Protein AF-A0A9D8K8N4-F1 (afdb_monomer)

Structure (mmCIF, N/CA/C/O backbone):
data_AF-A0A9D8K8N4-F1
#
_entry.id   AF-A0A9D8K8N4-F1
#
loop_
_atom_site.group_PDB
_atom_site.id
_atom_site.type_symbol
_atom_site.label_atom_id
_atom_site.label_alt_id
_atom_site.label_comp_id
_atom_site.label_asym_id
_atom_site.label_entity_id
_atom_site.label_seq_id
_atom_site.pdbx_PDB_ins_code
_atom_site.Cartn_x
_atom_site.Cartn_y
_atom_site.Cartn_z
_atom_site.occupancy
_atom_site.B_iso_or_equiv
_atom_site.auth_seq_id
_atom_site.auth_comp_id
_atom_site.auth_asym_id
_atom_site.auth_atom_id
_atom_site.pdbx_PDB_model_num
ATOM 1 N N . MET A 1 1 ? 34.196 12.310 -27.048 1.00 69.94 1 MET A N 1
ATOM 2 C CA . MET A 1 1 ? 33.244 11.246 -26.662 1.00 69.94 1 MET A CA 1
ATOM 3 C C . MET A 1 1 ? 32.708 10.632 -27.939 1.00 69.94 1 MET A C 1
ATOM 5 O O . MET A 1 1 ? 32.378 11.394 -28.840 1.00 69.94 1 MET A O 1
ATOM 9 N N . THR A 1 2 ? 32.671 9.305 -28.037 1.00 90.00 2 THR A N 1
ATOM 10 C CA . THR A 1 2 ? 32.184 8.602 -29.235 1.00 90.00 2 THR A CA 1
ATOM 11 C C . THR A 1 2 ? 30.786 8.053 -28.940 1.00 90.00 2 THR A C 1
ATOM 13 O O . THR A 1 2 ? 30.636 7.388 -27.914 1.00 90.00 2 THR A O 1
ATOM 16 N N . PRO A 1 3 ? 29.763 8.343 -29.762 1.00 91.00 3 PRO A N 1
ATOM 17 C CA . PRO A 1 3 ? 28.416 7.822 -29.546 1.00 91.00 3 PRO A CA 1
ATOM 18 C C . PRO A 1 3 ? 28.394 6.293 -29.667 1.00 91.00 3 PRO A C 1
ATOM 20 O O . PRO A 1 3 ? 29.055 5.730 -30.541 1.00 91.00 3 PRO A O 1
ATOM 23 N N . GLN A 1 4 ? 27.625 5.634 -28.800 1.00 94.19 4 GLN A N 1
ATOM 24 C CA . GLN A 1 4 ? 27.354 4.199 -28.879 1.00 94.19 4 GLN A CA 1
ATOM 25 C C . GLN A 1 4 ? 25.877 3.959 -29.223 1.00 94.19 4 GLN A C 1
ATOM 27 O O . GLN A 1 4 ? 25.017 4.549 -28.566 1.00 94.19 4 GLN A O 1
ATOM 32 N N . PRO A 1 5 ? 25.575 3.123 -30.234 1.00 94.75 5 PRO A N 1
ATOM 33 C CA . PRO A 1 5 ? 24.208 2.719 -30.550 1.00 94.75 5 PRO A CA 1
ATOM 34 C C . PRO A 1 5 ? 23.536 1.992 -29.378 1.00 94.75 5 PRO A C 1
ATOM 36 O O . PRO A 1 5 ? 24.191 1.238 -28.657 1.00 94.75 5 PRO A O 1
ATOM 39 N N . GLN A 1 6 ? 22.229 2.202 -29.210 1.00 95.62 6 GLN A N 1
ATOM 40 C CA . GLN A 1 6 ? 21.417 1.438 -28.265 1.00 95.62 6 GLN A CA 1
ATOM 41 C C . GLN A 1 6 ? 21.276 -0.015 -28.740 1.00 95.62 6 GLN A C 1
ATOM 43 O O . GLN A 1 6 ? 21.142 -0.287 -29.931 1.00 95.62 6 GLN A O 1
ATOM 48 N N . ASP A 1 7 ? 21.292 -0.952 -27.793 1.00 96.62 7 ASP A N 1
ATOM 49 C CA . ASP A 1 7 ? 20.892 -2.336 -28.035 1.00 96.62 7 ASP A CA 1
ATOM 50 C C . ASP A 1 7 ? 19.367 -2.451 -27.894 1.00 96.62 7 ASP A C 1
ATOM 52 O O . ASP A 1 7 ? 18.835 -2.487 -26.781 1.00 96.62 7 ASP A O 1
ATOM 56 N N . GLU A 1 8 ? 18.668 -2.491 -29.029 1.00 96.06 8 GLU A N 1
ATOM 57 C CA . GLU A 1 8 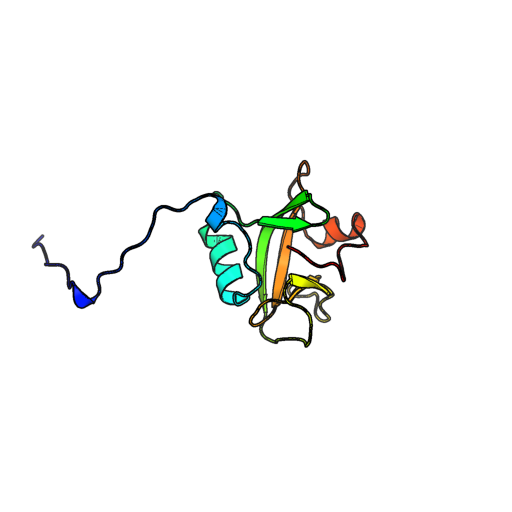? 17.202 -2.562 -29.092 1.00 96.06 8 GLU A CA 1
ATOM 58 C C . GLU A 1 8 ? 16.635 -3.821 -28.415 1.00 96.06 8 GLU A C 1
ATOM 60 O O . GLU A 1 8 ? 15.503 -3.805 -27.937 1.00 96.06 8 GLU A O 1
ATOM 65 N N . SER A 1 9 ? 17.421 -4.901 -28.285 1.00 96.19 9 SER A N 1
ATOM 66 C CA . SER A 1 9 ? 16.977 -6.118 -27.583 1.00 96.19 9 SER A CA 1
ATOM 67 C C . SER A 1 9 ? 16.818 -5.920 -26.071 1.00 96.19 9 SER A C 1
ATOM 69 O O . SER A 1 9 ? 16.155 -6.711 -25.399 1.00 96.19 9 SER A O 1
ATOM 71 N N . ARG A 1 10 ? 17.409 -4.847 -25.534 1.00 95.12 10 ARG A N 1
ATOM 72 C CA . ARG A 1 10 ? 17.347 -4.458 -24.120 1.00 95.12 10 ARG A CA 1
ATOM 73 C C . ARG A 1 10 ? 16.462 -3.237 -23.884 1.00 95.12 10 ARG A C 1
ATOM 75 O O . ARG A 1 10 ? 16.378 -2.767 -22.749 1.00 95.12 10 ARG A O 1
ATOM 82 N N . ALA A 1 11 ? 15.842 -2.696 -24.932 1.00 94.50 11 ALA A N 1
ATOM 83 C CA . ALA A 1 11 ? 14.948 -1.558 -24.810 1.00 94.50 11 ALA A CA 1
ATOM 84 C C . ALA A 1 11 ? 13.648 -1.969 -24.099 1.00 94.50 11 ALA A C 1
ATOM 86 O O . ALA A 1 11 ? 13.069 -3.021 -24.361 1.00 94.50 11 ALA A O 1
ATOM 87 N N . SER A 1 12 ? 13.174 -1.114 -23.197 1.00 95.25 12 SER A N 1
ATOM 88 C CA . SER A 1 12 ? 11.886 -1.267 -22.522 1.00 95.25 12 SER A CA 1
ATOM 89 C C . SER A 1 12 ? 11.132 0.050 -22.572 1.00 95.25 12 SER A C 1
ATOM 91 O O . SER A 1 12 ? 11.734 1.110 -22.392 1.00 95.25 12 SER A O 1
ATOM 93 N N . TYR A 1 13 ? 9.818 -0.017 -22.748 1.00 91.38 13 TYR A N 1
ATOM 94 C CA . TYR A 1 13 ? 8.954 1.155 -22.702 1.00 91.38 13 TYR A CA 1
ATOM 95 C C . TYR A 1 13 ? 8.240 1.231 -21.359 1.00 91.38 13 TYR A C 1
ATOM 97 O O . TYR A 1 13 ? 7.826 0.219 -20.797 1.00 91.38 13 TYR A O 1
ATOM 105 N N . THR A 1 14 ? 8.075 2.452 -20.868 1.00 91.56 14 THR A N 1
ATOM 106 C CA . THR A 1 14 ? 7.212 2.756 -19.728 1.00 91.56 14 THR A CA 1
ATOM 107 C C . THR A 1 14 ? 6.071 3.658 -20.183 1.00 91.56 14 THR A C 1
ATOM 109 O O . THR A 1 14 ? 6.153 4.293 -21.239 1.00 91.56 14 THR A O 1
ATOM 112 N N . LYS A 1 15 ? 5.003 3.720 -19.391 1.00 92.69 15 LYS A N 1
ATOM 113 C CA . LYS A 1 15 ? 3.897 4.657 -19.600 1.00 92.69 15 LYS A CA 1
ATOM 114 C C . LYS A 1 15 ? 4.084 5.913 -18.751 1.00 92.69 15 LYS A C 1
ATOM 116 O O . LYS A 1 15 ? 4.863 5.927 -17.800 1.00 92.69 15 LYS A O 1
ATOM 121 N N . GLN A 1 16 ? 3.333 6.962 -19.077 1.00 95.25 16 GLN A N 1
ATOM 122 C CA . GLN A 1 16 ? 3.153 8.065 -18.137 1.00 95.25 16 GLN A CA 1
ATOM 123 C C . GLN A 1 16 ? 2.418 7.549 -16.900 1.00 95.25 16 GLN A C 1
ATOM 125 O O . GLN A 1 16 ? 1.438 6.813 -17.024 1.00 95.25 16 GLN A O 1
ATOM 130 N N . ILE A 1 17 ? 2.915 7.932 -15.726 1.00 95.88 17 ILE A N 1
ATOM 131 C CA . ILE A 1 17 ? 2.271 7.621 -14.452 1.00 95.88 17 ILE A CA 1
ATOM 132 C C . ILE A 1 17 ? 0.946 8.384 -14.401 1.00 95.88 17 ILE A C 1
ATOM 134 O O . ILE A 1 17 ? 0.908 9.580 -14.700 1.00 95.88 17 ILE A O 1
ATOM 138 N N . ALA A 1 18 ? -0.125 7.687 -14.041 1.00 96.50 18 ALA A N 1
ATOM 139 C CA . ALA A 1 18 ? -1.458 8.237 -13.848 1.00 96.50 18 ALA A CA 1
ATOM 140 C C . ALA A 1 18 ? -1.845 8.215 -12.362 1.00 96.50 18 ALA A C 1
ATOM 142 O O . ALA A 1 18 ? -1.156 7.624 -11.532 1.00 96.50 18 ALA A O 1
ATOM 143 N N . LYS A 1 19 ? -2.963 8.850 -12.001 1.00 94.94 19 LYS A N 1
ATOM 144 C CA . LYS A 1 19 ? -3.425 8.864 -10.604 1.00 94.94 19 LYS A CA 1
ATOM 145 C C . LYS A 1 19 ? -3.837 7.466 -10.139 1.00 94.94 19 LYS A C 1
ATOM 147 O O . LYS A 1 19 ? -3.577 7.096 -9.000 1.00 94.94 19 LYS A O 1
ATOM 152 N N . GLU A 1 20 ? -4.443 6.713 -11.045 1.00 96.50 20 GLU A N 1
ATOM 153 C CA . GLU A 1 20 ? -4.975 5.367 -10.843 1.00 96.50 20 GLU A CA 1
ATOM 154 C C . GLU A 1 20 ? -3.859 4.352 -10.566 1.00 96.50 20 GLU A C 1
ATOM 156 O O . GLU A 1 20 ? -4.098 3.349 -9.907 1.00 96.50 20 GLU A O 1
ATOM 161 N N . ASP A 1 21 ? -2.619 4.637 -10.986 1.00 96.25 21 ASP A N 1
ATOM 162 C CA . ASP A 1 21 ? -1.458 3.799 -10.654 1.00 96.25 21 ASP A CA 1
ATOM 163 C C . ASP A 1 21 ? -1.162 3.780 -9.146 1.00 96.25 21 ASP A C 1
ATOM 165 O O . ASP A 1 21 ? -0.526 2.850 -8.652 1.00 96.25 21 ASP A O 1
ATOM 169 N N . GLY A 1 22 ? -1.637 4.793 -8.413 1.00 97.12 22 GLY A N 1
ATOM 170 C CA . GLY A 1 22 ? -1.552 4.860 -6.959 1.00 97.12 22 GLY A CA 1
ATOM 171 C C . GLY A 1 22 ? -2.580 3.996 -6.227 1.00 97.12 22 GLY A C 1
ATOM 172 O O . GLY A 1 22 ? -2.458 3.826 -5.017 1.00 97.12 22 GLY A O 1
ATOM 173 N N . GLU A 1 23 ? -3.593 3.456 -6.905 1.00 98.12 23 GLU A N 1
ATOM 174 C CA . GLU A 1 23 ? -4.576 2.592 -6.254 1.00 98.12 23 GLU A CA 1
ATOM 175 C C . GLU A 1 23 ? -3.951 1.235 -5.901 1.00 98.12 23 GLU A C 1
ATOM 177 O O . GLU A 1 23 ? -3.278 0.591 -6.711 1.00 98.12 23 GLU A O 1
ATOM 182 N N . MET A 1 24 ? -4.128 0.824 -4.649 1.00 97.94 24 MET A N 1
ATOM 183 C CA . MET A 1 24 ? -3.552 -0.407 -4.122 1.00 97.94 24 MET A CA 1
ATOM 184 C C . MET A 1 24 ? -4.331 -1.615 -4.634 1.00 97.94 24 MET A C 1
ATOM 186 O O . MET A 1 24 ? -5.398 -1.933 -4.123 1.00 97.94 24 MET A O 1
ATOM 190 N N . ASP A 1 25 ? -3.762 -2.326 -5.603 1.00 97.69 25 ASP A N 1
ATOM 191 C CA . ASP A 1 25 ? -4.247 -3.648 -5.992 1.00 97.69 25 ASP A CA 1
ATOM 192 C C . ASP A 1 25 ? -3.688 -4.710 -5.038 1.00 97.69 25 ASP A C 1
ATOM 194 O O . ASP A 1 25 ? -2.547 -5.163 -5.166 1.00 97.69 25 ASP A O 1
ATOM 198 N N . TRP A 1 26 ? -4.502 -5.108 -4.061 1.00 96.81 26 TRP A N 1
ATOM 199 C CA . TRP A 1 26 ? -4.120 -6.089 -3.049 1.00 96.81 26 TRP A CA 1
ATOM 200 C C . TRP A 1 26 ? -3.826 -7.481 -3.619 1.00 96.81 26 TRP A C 1
ATOM 202 O O . TRP A 1 26 ? -3.189 -8.272 -2.928 1.00 96.81 26 TRP A O 1
ATOM 212 N N . GLN A 1 27 ? -4.223 -7.789 -4.862 1.00 96.25 27 GLN A N 1
ATOM 213 C CA . GLN A 1 27 ? -3.878 -9.059 -5.515 1.00 96.25 27 GLN A CA 1
ATOM 214 C C . GLN A 1 27 ? -2.395 -9.151 -5.894 1.00 96.25 27 GLN A C 1
ATOM 216 O O . GLN A 1 27 ? -1.898 -10.238 -6.187 1.00 96.25 27 GLN A O 1
ATOM 221 N N . LEU A 1 28 ? -1.672 -8.032 -5.885 1.00 96.75 28 LEU A N 1
ATOM 222 C CA . LEU A 1 28 ? -0.229 -8.012 -6.091 1.00 96.75 28 LEU A CA 1
ATOM 223 C C . LEU A 1 28 ? 0.513 -8.522 -4.855 1.00 96.75 28 LEU A C 1
ATOM 225 O O . LEU A 1 28 ? -0.034 -8.573 -3.757 1.00 96.75 28 LEU A O 1
ATOM 229 N N . SER A 1 29 ? 1.788 -8.873 -5.021 1.00 96.56 29 SER A N 1
ATOM 230 C CA . SER A 1 29 ? 2.627 -9.263 -3.888 1.00 96.56 29 SER A CA 1
ATOM 231 C C . SER A 1 29 ? 2.960 -8.071 -2.990 1.00 96.56 29 SER A C 1
ATOM 233 O O . SER A 1 29 ? 3.068 -6.924 -3.442 1.00 96.56 29 SER A O 1
ATOM 235 N N . ALA A 1 30 ? 3.225 -8.344 -1.716 1.00 96.50 30 ALA A N 1
ATOM 236 C CA . ALA A 1 30 ? 3.663 -7.340 -0.755 1.00 96.50 30 ALA A CA 1
ATOM 237 C C . ALA A 1 30 ? 4.942 -6.618 -1.210 1.00 96.50 30 ALA A C 1
ATOM 239 O O . ALA A 1 30 ? 5.067 -5.407 -1.021 1.00 96.50 30 ALA A O 1
ATOM 240 N N . VAL A 1 31 ? 5.864 -7.326 -1.874 1.00 97.38 31 VAL A N 1
ATOM 241 C CA . VAL A 1 31 ? 7.103 -6.740 -2.414 1.00 97.38 31 VAL A CA 1
ATOM 242 C C . VAL A 1 31 ? 6.799 -5.733 -3.522 1.00 97.38 31 VAL A C 1
ATOM 244 O O . VAL A 1 31 ? 7.407 -4.659 -3.558 1.00 97.38 31 VAL A O 1
ATOM 247 N N . GLU A 1 32 ? 5.875 -6.063 -4.424 1.00 97.75 32 GLU A N 1
ATOM 248 C CA . GLU A 1 32 ? 5.457 -5.185 -5.518 1.00 97.75 32 GLU A CA 1
ATOM 249 C C . GLU A 1 32 ? 4.766 -3.931 -4.970 1.00 97.75 32 GLU A C 1
ATOM 251 O O . GLU A 1 32 ? 5.155 -2.806 -5.294 1.00 97.75 32 GLU A O 1
ATOM 256 N N . LEU A 1 33 ? 3.817 -4.105 -4.050 1.00 98.12 33 LEU A N 1
ATOM 257 C CA . LEU A 1 33 ? 3.126 -2.999 -3.389 1.00 98.12 33 LEU A CA 1
ATOM 258 C C . LEU A 1 33 ? 4.091 -2.101 -2.603 1.00 98.12 33 LEU A C 1
ATOM 260 O O . LEU A 1 33 ? 4.042 -0.878 -2.710 1.00 98.12 33 LEU A O 1
ATOM 264 N N . TRP A 1 34 ? 5.048 -2.685 -1.883 1.00 98.12 34 TRP A N 1
ATOM 265 C CA . TRP A 1 34 ? 6.098 -1.943 -1.183 1.00 98.12 34 TRP A CA 1
ATOM 266 C C . TRP A 1 34 ?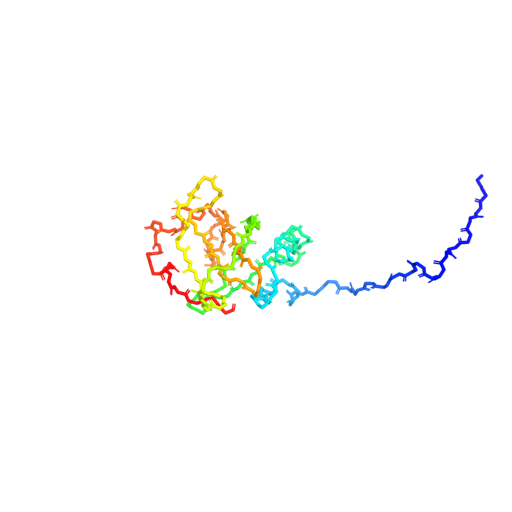 7.006 -1.136 -2.128 1.00 98.12 34 TRP A C 1
ATOM 268 O O . TRP A 1 34 ? 7.467 -0.040 -1.786 1.00 98.12 34 TRP A O 1
ATOM 278 N N . ARG A 1 35 ? 7.289 -1.645 -3.334 1.00 98.25 35 ARG A N 1
ATOM 279 C CA . ARG A 1 35 ? 8.001 -0.881 -4.373 1.00 98.25 35 ARG A CA 1
ATOM 280 C C . ARG A 1 35 ? 7.156 0.287 -4.867 1.00 98.25 35 ARG A C 1
ATOM 282 O O . ARG A 1 35 ? 7.690 1.390 -4.946 1.00 98.25 35 ARG A O 1
ATOM 289 N N . ARG A 1 36 ? 5.860 0.079 -5.116 1.00 98.19 36 ARG A N 1
ATOM 290 C CA . ARG A 1 36 ? 4.927 1.132 -5.554 1.00 98.19 36 ARG A CA 1
ATOM 291 C C . ARG A 1 36 ? 4.782 2.253 -4.532 1.00 98.19 36 ARG A C 1
ATOM 293 O O . ARG A 1 36 ? 4.906 3.412 -4.915 1.00 98.19 36 ARG A O 1
ATOM 300 N N . VAL A 1 37 ? 4.654 1.925 -3.241 1.00 98.12 37 VAL A N 1
ATOM 301 C CA . VAL A 1 37 ? 4.597 2.920 -2.148 1.00 98.12 37 VAL A CA 1
ATOM 302 C C . VAL A 1 37 ? 5.778 3.891 -2.212 1.00 98.12 37 VAL A C 1
ATOM 304 O O . VAL A 1 37 ? 5.600 5.080 -1.987 1.00 98.12 37 VAL A O 1
ATOM 307 N N . ARG A 1 38 ? 6.973 3.410 -2.575 1.00 97.62 38 ARG A N 1
ATOM 308 C CA . ARG A 1 38 ? 8.168 4.257 -2.723 1.00 97.62 38 ARG A CA 1
ATOM 309 C C . ARG A 1 38 ? 8.267 4.939 -4.085 1.00 97.62 38 ARG A C 1
ATOM 311 O O . ARG A 1 38 ? 8.72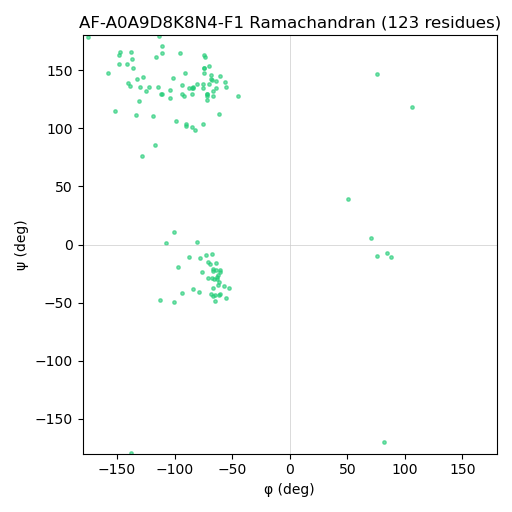1 6.072 -4.155 1.00 97.62 38 ARG A O 1
ATOM 318 N N . ALA A 1 39 ? 7.896 4.248 -5.160 1.00 96.81 39 ALA A N 1
ATOM 319 C CA . ALA A 1 39 ? 8.006 4.766 -6.523 1.00 96.81 39 ALA A CA 1
ATOM 320 C C . ALA A 1 39 ? 6.999 5.890 -6.812 1.00 96.81 39 ALA A C 1
ATOM 322 O O . ALA A 1 39 ? 7.276 6.761 -7.631 1.00 96.81 39 ALA A O 1
ATOM 323 N N . PHE A 1 40 ? 5.846 5.863 -6.143 1.00 97.31 40 PHE A N 1
ATOM 324 C CA . PHE A 1 40 ? 4.757 6.821 -6.322 1.00 97.31 40 PHE A CA 1
ATOM 325 C C . PHE A 1 40 ? 4.718 7.904 -5.240 1.00 97.31 40 PHE A C 1
ATOM 327 O O . PHE A 1 40 ? 3.745 8.647 -5.169 1.00 97.31 40 PHE A O 1
ATOM 334 N N . ASP A 1 41 ? 5.749 8.029 -4.404 1.00 94.50 41 ASP A N 1
ATOM 335 C CA . ASP A 1 41 ? 5.878 9.132 -3.448 1.00 94.50 41 ASP A CA 1
ATOM 336 C C . ASP A 1 41 ? 6.669 10.303 -4.077 1.00 94.50 41 ASP A C 1
ATOM 338 O O . ASP A 1 41 ? 7.756 10.078 -4.616 1.00 94.50 41 ASP A O 1
ATOM 342 N N . PRO A 1 42 ? 6.167 11.556 -4.056 1.00 92.50 42 PRO A N 1
ATOM 343 C CA . PRO A 1 42 ? 4.912 12.012 -3.447 1.00 92.50 42 PRO A CA 1
ATOM 344 C C . PRO A 1 42 ? 3.682 11.912 -4.363 1.00 92.50 42 PRO A C 1
ATOM 346 O O . PRO A 1 42 ? 2.559 12.136 -3.903 1.00 92.50 42 PRO A O 1
ATOM 349 N N . TRP A 1 43 ? 3.871 11.648 -5.661 1.00 95.31 43 TRP A N 1
ATOM 350 C CA . TRP A 1 43 ? 2.786 11.586 -6.639 1.00 95.31 43 TRP A CA 1
ATOM 351 C C . TRP A 1 43 ? 2.843 10.303 -7.480 1.00 95.31 43 TRP A C 1
ATOM 353 O O . TRP A 1 43 ? 3.919 9.957 -7.973 1.00 95.31 43 TRP A O 1
ATOM 363 N N . PRO A 1 44 ? 1.697 9.628 -7.702 1.00 96.12 44 PRO A N 1
ATOM 364 C CA . PRO A 1 44 ? 0.339 9.954 -7.224 1.00 96.12 44 PRO A CA 1
ATOM 365 C C . PRO A 1 44 ? 0.091 9.705 -5.725 1.00 96.12 44 PRO A C 1
ATOM 367 O O . PRO A 1 44 ? -0.937 10.129 -5.187 1.00 96.12 44 PRO A O 1
ATOM 370 N N . GLY A 1 45 ? 1.039 9.062 -5.048 1.00 97.31 45 GLY A N 1
ATOM 371 C CA . GLY A 1 45 ? 0.877 8.464 -3.732 1.00 97.31 45 GLY A CA 1
ATOM 372 C C . GLY A 1 45 ? 0.096 7.154 -3.821 1.00 97.31 45 GLY A C 1
ATOM 373 O O . GLY A 1 45 ? -0.798 7.011 -4.652 1.00 97.31 45 GLY A O 1
ATOM 374 N N . CYS A 1 46 ? 0.413 6.200 -2.949 1.00 98.31 46 CYS A N 1
ATOM 375 C CA . CYS A 1 46 ? -0.358 4.964 -2.851 1.00 98.31 46 CYS A CA 1
ATOM 376 C C . CYS A 1 46 ? -1.583 5.147 -1.948 1.00 98.31 46 CYS A C 1
ATOM 378 O O . CYS A 1 46 ? -1.480 5.739 -0.868 1.00 98.31 46 CYS A O 1
ATOM 380 N N . TYR A 1 47 ? -2.744 4.644 -2.363 1.00 98.44 47 TYR A N 1
ATOM 381 C CA . TYR A 1 47 ? -3.992 4.766 -1.619 1.00 98.44 47 TYR A CA 1
ATOM 382 C C . TYR A 1 47 ? -4.928 3.571 -1.809 1.00 98.44 47 TYR A C 1
ATOM 384 O O . TYR A 1 47 ? -4.911 2.878 -2.815 1.00 98.44 47 TYR A O 1
ATOM 392 N N . THR A 1 48 ? -5.787 3.375 -0.821 1.00 98.38 48 THR A N 1
ATOM 393 C CA . THR A 1 48 ? -6.864 2.379 -0.780 1.00 98.38 48 THR A CA 1
ATOM 394 C C . THR A 1 48 ? -8.110 3.036 -0.184 1.00 98.38 48 THR A C 1
ATOM 396 O O . THR A 1 48 ? -8.084 4.227 0.167 1.00 98.38 48 THR A O 1
ATOM 399 N N . ARG A 1 49 ? -9.208 2.291 -0.044 1.00 97.88 49 ARG A N 1
ATOM 400 C CA . ARG A 1 49 ? -10.398 2.756 0.668 1.00 97.88 49 ARG A CA 1
ATOM 401 C C . ARG A 1 49 ? -10.654 1.939 1.922 1.00 97.88 49 ARG A C 1
ATOM 403 O O . ARG A 1 49 ? -10.649 0.714 1.904 1.00 97.88 49 ARG A O 1
ATOM 410 N N . TRP A 1 50 ? -10.971 2.654 2.994 1.00 97.25 50 TRP A N 1
ATOM 411 C CA . TRP A 1 50 ? -11.448 2.089 4.248 1.00 97.25 50 TRP A CA 1
ATOM 412 C C . TRP A 1 50 ? -12.701 2.853 4.681 1.00 97.25 50 TRP A C 1
ATOM 414 O O . TRP A 1 50 ? -12.684 4.082 4.751 1.00 97.25 50 TRP A O 1
ATOM 424 N N . GLU A 1 51 ? -13.811 2.139 4.888 1.00 94.25 51 GLU A N 1
ATOM 425 C CA . GLU A 1 51 ? -15.130 2.728 5.192 1.00 94.25 51 GLU A CA 1
ATOM 426 C C . GLU A 1 51 ? -15.555 3.838 4.207 1.00 94.25 51 GLU A C 1
ATOM 428 O O . GLU A 1 51 ? -16.078 4.888 4.582 1.00 94.25 51 GLU A O 1
ATOM 433 N N . GLY A 1 52 ? -15.264 3.637 2.918 1.00 95.06 52 GLY A N 1
ATOM 434 C CA . GLY A 1 52 ? -15.562 4.598 1.851 1.00 95.06 52 GLY A CA 1
ATOM 435 C C . GLY A 1 52 ? -14.626 5.812 1.785 1.00 95.06 52 GLY A C 1
ATOM 436 O O . GLY A 1 52 ? -14.651 6.528 0.782 1.00 95.06 52 GLY A O 1
ATOM 437 N N . LYS A 1 53 ? -13.764 6.016 2.787 1.00 96.81 53 LYS A N 1
ATOM 438 C CA . LYS A 1 53 ? -12.789 7.114 2.842 1.00 96.81 53 LYS A CA 1
ATOM 439 C C . LYS A 1 53 ? -11.467 6.705 2.223 1.00 96.81 53 LYS A C 1
ATOM 441 O O . LYS A 1 53 ? -11.047 5.553 2.331 1.00 96.81 53 LYS A O 1
ATOM 446 N N . LEU A 1 54 ? -10.784 7.670 1.616 1.00 97.44 54 LEU A N 1
ATOM 447 C CA . LEU A 1 54 ? -9.451 7.443 1.074 1.00 97.44 54 LEU A CA 1
ATOM 448 C C . LEU A 1 54 ? -8.432 7.294 2.213 1.00 97.44 54 LEU A C 1
ATOM 450 O O . LEU A 1 54 ? -8.333 8.143 3.101 1.00 97.44 54 LEU A O 1
ATOM 454 N N . LEU A 1 55 ? -7.655 6.218 2.174 1.00 98.19 55 LEU A N 1
ATOM 455 C CA . LEU A 1 55 ? -6.555 5.956 3.092 1.00 98.19 55 LEU A CA 1
ATOM 456 C C . LEU A 1 55 ? -5.264 5.880 2.281 1.00 98.19 55 LEU A C 1
ATOM 458 O O . LEU A 1 55 ? -5.066 4.944 1.511 1.00 98.19 55 LEU A O 1
ATOM 462 N N . LYS A 1 56 ? -4.379 6.865 2.441 1.00 98.31 56 LYS A N 1
ATOM 463 C CA . LYS A 1 56 ? -3.057 6.822 1.812 1.00 98.31 56 LYS A CA 1
ATOM 464 C C . LYS A 1 56 ? -2.104 5.958 2.620 1.00 98.31 56 LYS A C 1
ATOM 466 O O . LYS A 1 56 ? -2.038 6.086 3.846 1.00 98.31 56 LYS A O 1
ATOM 471 N N . ILE A 1 57 ? -1.323 5.152 1.914 1.00 98.25 57 ILE A N 1
ATOM 472 C CA . ILE A 1 57 ? -0.230 4.356 2.460 1.00 98.25 57 ILE A CA 1
ATOM 473 C C . ILE A 1 57 ? 1.063 5.123 2.194 1.00 98.25 57 ILE A C 1
ATOM 475 O O . ILE A 1 57 ? 1.511 5.213 1.055 1.00 98.25 57 ILE A O 1
ATOM 479 N N . ILE A 1 58 ? 1.628 5.720 3.244 1.00 97.88 58 ILE A N 1
ATOM 480 C CA . ILE A 1 58 ? 2.780 6.623 3.121 1.00 97.88 58 ILE A CA 1
ATOM 481 C C . ILE A 1 58 ? 4.090 5.865 3.312 1.00 97.88 58 ILE A C 1
ATOM 483 O O . ILE A 1 58 ? 5.059 6.077 2.593 1.00 97.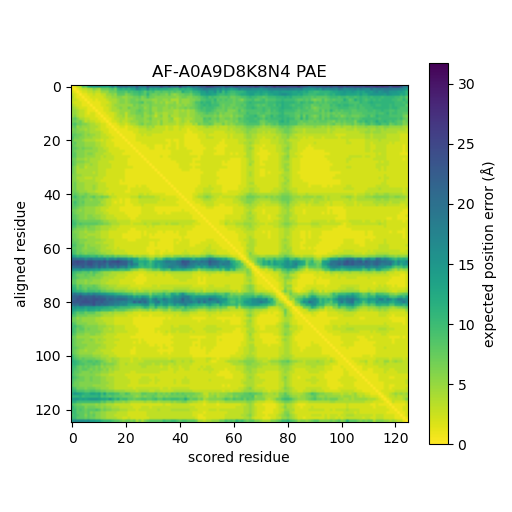88 58 ILE A O 1
ATOM 487 N N . GLN A 1 59 ? 4.128 4.954 4.285 1.00 97.38 59 GLN A N 1
ATOM 488 C CA . GLN A 1 59 ? 5.276 4.083 4.511 1.00 97.38 59 GLN A CA 1
ATOM 489 C C . GLN A 1 59 ? 4.809 2.681 4.868 1.00 97.38 59 GLN A C 1
ATOM 491 O O . GLN A 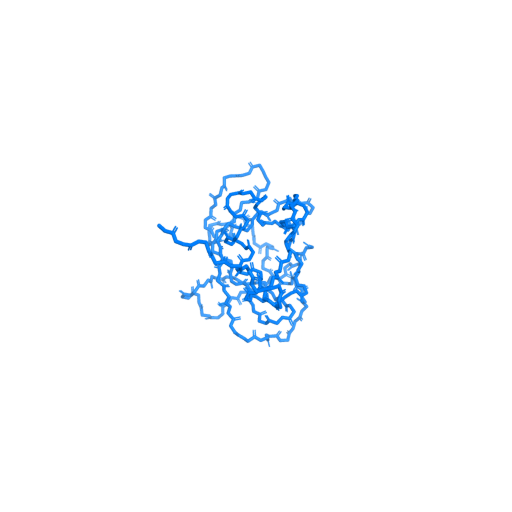1 59 ? 3.877 2.506 5.658 1.00 97.38 59 GLN A O 1
ATOM 496 N N . ALA A 1 60 ? 5.500 1.695 4.306 1.00 97.00 60 ALA A N 1
ATOM 497 C CA . ALA A 1 60 ? 5.214 0.283 4.484 1.00 97.00 60 ALA A CA 1
ATOM 498 C C . ALA A 1 60 ? 6.502 -0.550 4.436 1.00 97.00 60 ALA A C 1
ATOM 500 O O . ALA A 1 60 ? 7.548 -0.086 3.972 1.00 97.00 60 ALA A O 1
ATOM 501 N N . VAL A 1 61 ? 6.396 -1.799 4.873 1.00 95.62 61 VAL A N 1
ATOM 502 C CA . VAL A 1 61 ? 7.408 -2.848 4.721 1.00 95.62 61 VAL A CA 1
ATOM 503 C C . VAL A 1 61 ? 6.770 -4.080 4.096 1.00 95.62 61 VAL A C 1
ATOM 505 O O . VAL A 1 61 ? 5.615 -4.393 4.372 1.00 95.62 61 VAL A O 1
ATOM 508 N N . SER A 1 62 ? 7.523 -4.781 3.254 1.00 95.31 62 SER A N 1
ATOM 509 C CA . SER A 1 62 ? 7.123 -6.104 2.780 1.00 95.31 62 SER A CA 1
ATOM 510 C C . SER A 1 62 ? 7.551 -7.149 3.799 1.00 95.31 62 SER A C 1
ATOM 512 O O . SER A 1 62 ? 8.689 -7.108 4.267 1.00 95.31 62 SER A O 1
ATOM 514 N N . LEU A 1 63 ? 6.657 -8.078 4.113 1.00 92.50 63 LEU A N 1
ATOM 515 C CA . LEU A 1 63 ? 6.921 -9.219 4.977 1.00 92.50 63 LEU A CA 1
ATOM 516 C C . LEU A 1 63 ? 6.624 -10.506 4.210 1.00 92.50 63 LEU A C 1
ATOM 518 O O . LEU A 1 63 ? 5.602 -10.608 3.527 1.00 92.50 63 LEU A O 1
ATOM 522 N N . ASP A 1 64 ? 7.527 -11.472 4.344 1.00 87.56 64 ASP A N 1
ATOM 523 C CA . ASP A 1 64 ? 7.336 -12.812 3.803 1.00 87.56 64 ASP A CA 1
ATOM 524 C C . ASP A 1 64 ? 6.324 -13.589 4.655 1.00 87.56 64 ASP A C 1
ATOM 526 O O . ASP A 1 64 ? 6.207 -13.376 5.864 1.00 87.56 64 ASP A O 1
ATOM 530 N N . GLY A 1 65 ? 5.635 -14.535 4.021 1.00 71.94 65 GLY A N 1
ATOM 531 C CA . GLY A 1 65 ? 4.633 -15.381 4.662 1.00 71.94 65 GLY A CA 1
ATOM 532 C C . GLY A 1 65 ? 3.216 -14.983 4.264 1.00 71.94 65 GLY A C 1
ATOM 533 O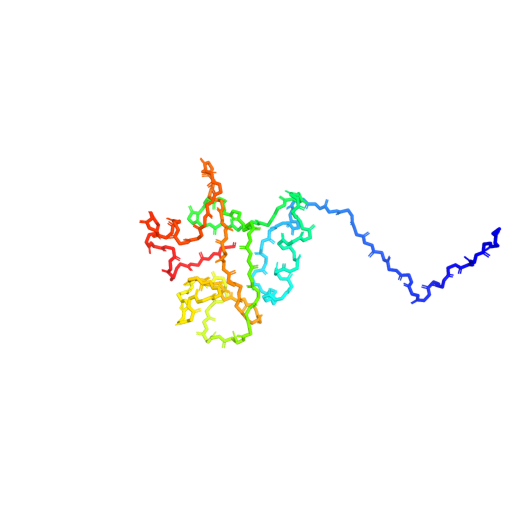 O . GLY A 1 65 ? 2.767 -13.869 4.516 1.00 71.94 65 GLY A O 1
ATOM 534 N N . GLY A 1 66 ? 2.509 -15.916 3.628 1.00 62.66 66 GLY A N 1
ATOM 535 C CA . GLY A 1 66 ? 1.070 -15.826 3.421 1.00 62.66 66 GLY A CA 1
ATOM 536 C C . GLY A 1 66 ? 0.373 -16.488 4.597 1.00 62.66 66 GLY A C 1
ATOM 537 O O . GLY A 1 66 ? 0.354 -17.716 4.690 1.00 62.66 66 GLY A O 1
ATOM 538 N N . GLU A 1 67 ? -0.180 -15.699 5.514 1.00 61.81 67 GLU A N 1
ATOM 539 C CA . GLU A 1 67 ? -1.192 -16.257 6.403 1.00 61.81 67 GLU A CA 1
ATOM 540 C C . GLU A 1 67 ? -2.445 -16.585 5.586 1.00 61.81 67 GLU A C 1
ATOM 542 O O . GLU A 1 67 ? -2.820 -15.855 4.667 1.00 61.81 67 GLU A O 1
ATOM 547 N N . ALA A 1 68 ? -3.092 -17.706 5.911 1.00 66.75 68 ALA A N 1
ATOM 548 C CA . ALA A 1 68 ? -4.373 -18.052 5.317 1.00 66.75 68 ALA A CA 1
ATOM 549 C C . ALA A 1 68 ? -5.393 -16.966 5.684 1.00 66.75 68 ALA A C 1
ATOM 551 O O . ALA A 1 68 ? -5.779 -16.819 6.844 1.00 66.75 68 ALA A O 1
ATOM 552 N N . GLY A 1 69 ? -5.832 -16.203 4.692 1.00 80.62 69 GLY A N 1
ATOM 553 C CA . GLY A 1 69 ? -6.795 -15.137 4.890 1.00 80.62 69 GLY A CA 1
ATOM 554 C C . GLY A 1 69 ? -7.215 -14.496 3.579 1.00 80.62 69 GLY A C 1
ATOM 555 O O . GLY A 1 69 ? -6.792 -14.891 2.496 1.00 80.62 69 GLY A O 1
ATOM 556 N N . GLU A 1 70 ? -8.112 -13.531 3.695 1.00 92.69 70 GLU A N 1
ATOM 557 C CA . GLU A 1 70 ? -8.681 -12.832 2.552 1.00 92.69 70 GLU A CA 1
ATOM 558 C C . GLU A 1 70 ? -7.759 -11.683 2.136 1.00 92.69 70 GLU A C 1
ATOM 560 O O . GLU A 1 70 ? -7.353 -10.874 2.972 1.00 92.69 70 GLU A O 1
ATOM 565 N N . VAL A 1 71 ? -7.421 -11.617 0.849 1.00 95.12 71 VAL A N 1
ATOM 566 C CA . VAL A 1 71 ? -6.644 -10.515 0.270 1.00 95.12 71 VAL A CA 1
ATOM 567 C C . VAL A 1 71 ? -7.332 -9.178 0.572 1.00 95.12 71 VAL A C 1
ATOM 569 O O . VAL A 1 71 ? -8.549 -9.061 0.465 1.00 95.12 71 VAL A O 1
ATOM 572 N N . GLY A 1 72 ? -6.556 -8.173 0.979 1.00 96.31 72 GLY A N 1
ATOM 573 C CA . GLY A 1 72 ? -7.055 -6.867 1.416 1.00 96.31 72 GLY A CA 1
ATOM 574 C C . GLY A 1 72 ? -7.483 -6.819 2.887 1.00 96.31 72 GLY A C 1
ATOM 575 O O . GLY A 1 72 ? -7.750 -5.736 3.409 1.00 96.31 72 GLY A O 1
ATOM 576 N N . LYS A 1 73 ? -7.515 -7.950 3.604 1.00 96.69 73 LYS A N 1
ATOM 577 C CA . LYS A 1 73 ? -7.854 -7.967 5.031 1.00 96.69 73 LYS A CA 1
ATOM 578 C C . LYS A 1 73 ? -6.707 -7.447 5.893 1.00 96.69 73 LYS A C 1
ATOM 580 O O . LYS A 1 73 ? -5.554 -7.851 5.737 1.00 96.69 73 LYS A O 1
ATOM 585 N N . VAL A 1 74 ? -7.040 -6.586 6.850 1.00 96.06 74 VAL A N 1
ATOM 586 C CA . VAL A 1 74 ? -6.106 -6.059 7.848 1.00 96.06 74 VAL A CA 1
ATOM 587 C C . VAL A 1 74 ? -5.974 -7.036 9.009 1.00 96.06 74 VAL A C 1
ATOM 589 O O . VAL A 1 74 ? -6.969 -7.500 9.567 1.00 96.06 74 VAL A O 1
ATOM 592 N N . MET A 1 75 ? -4.746 -7.282 9.448 1.00 93.00 75 MET A N 1
ATOM 593 C CA . MET A 1 75 ? -4.449 -8.164 10.568 1.00 93.00 75 MET A CA 1
ATOM 594 C C . MET A 1 75 ? -3.403 -7.570 11.514 1.00 93.00 75 MET A C 1
ATOM 596 O O . MET A 1 75 ? -2.549 -6.775 11.116 1.00 93.00 75 MET A O 1
ATOM 600 N N . ALA A 1 76 ? -3.474 -7.962 12.785 1.00 91.75 76 ALA A N 1
ATOM 601 C CA . ALA A 1 76 ? -2.433 -7.658 13.759 1.00 91.75 76 ALA A CA 1
ATOM 602 C C . ALA A 1 76 ? -1.222 -8.565 13.523 1.00 91.75 76 ALA A C 1
ATOM 604 O O . ALA A 1 76 ? -1.384 -9.762 13.299 1.00 91.75 76 ALA A O 1
ATOM 605 N N . LEU A 1 77 ? -0.016 -8.009 13.608 1.00 88.06 77 LEU A N 1
ATOM 606 C CA . LEU A 1 77 ? 1.211 -8.786 13.450 1.00 88.06 77 LEU A CA 1
ATOM 607 C C . LEU A 1 77 ? 1.727 -9.243 14.816 1.00 88.06 77 LEU A C 1
ATOM 609 O O . LEU A 1 77 ? 1.887 -8.441 15.736 1.00 88.06 77 LEU A O 1
ATOM 613 N N . LEU A 1 78 ? 2.023 -10.541 14.937 1.00 76.56 78 LEU A N 1
ATOM 614 C CA . LEU A 1 78 ? 2.524 -11.157 16.175 1.00 76.56 78 LEU A CA 1
ATOM 615 C C . LEU A 1 78 ? 3.929 -10.673 16.564 1.00 76.56 78 LEU A C 1
ATOM 617 O O . LEU A 1 78 ? 4.318 -10.784 17.725 1.00 76.56 78 LEU A O 1
ATOM 621 N N . GLN A 1 79 ? 4.684 -10.135 15.602 1.00 70.94 79 GLN A N 1
ATOM 622 C CA . GLN A 1 79 ? 6.010 -9.551 15.800 1.00 70.94 79 GLN A CA 1
ATOM 623 C C . GLN A 1 79 ? 5.976 -8.054 15.443 1.00 70.94 79 GLN A C 1
ATOM 625 O O . GLN A 1 79 ? 6.307 -7.675 14.319 1.00 70.94 79 GLN A O 1
ATOM 630 N N . PRO A 1 80 ? 5.594 -7.174 16.390 1.00 61.19 80 PRO A N 1
ATOM 631 C CA . PRO A 1 80 ? 5.398 -5.747 16.127 1.00 61.19 80 PRO A CA 1
ATOM 632 C C . PRO A 1 80 ? 6.682 -4.978 15.797 1.00 61.19 80 PRO A C 1
ATOM 634 O O . PRO A 1 80 ? 6.608 -3.797 15.465 1.00 61.19 80 PRO A O 1
ATOM 637 N N . SER A 1 81 ? 7.856 -5.610 15.931 1.00 60.09 81 SER A N 1
ATOM 638 C CA . SER A 1 81 ? 9.168 -4.986 15.720 1.00 60.09 81 SER A CA 1
ATOM 639 C C . SER A 1 81 ? 9.356 -4.445 14.301 1.00 60.09 81 SER A C 1
ATOM 641 O O . SER A 1 81 ? 10.176 -3.549 14.110 1.00 60.09 81 SER A O 1
ATOM 643 N N . SER A 1 82 ? 8.589 -4.943 13.325 1.00 70.38 82 SER A N 1
ATOM 644 C CA . SER A 1 82 ? 8.579 -4.423 11.955 1.00 70.38 82 SER A CA 1
A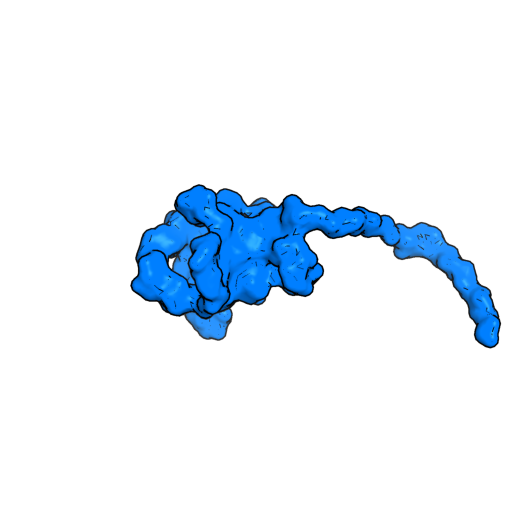TOM 645 C C . SER A 1 82 ? 7.388 -3.503 11.688 1.00 70.38 82 SER A C 1
ATOM 647 O O . SER A 1 82 ? 7.589 -2.404 11.192 1.00 70.38 82 SER A O 1
ATOM 649 N N . ALA A 1 83 ? 6.168 -3.916 12.031 1.00 81.19 83 ALA A N 1
ATOM 650 C CA . ALA A 1 83 ? 4.946 -3.116 11.940 1.00 81.19 83 ALA A CA 1
ATOM 651 C C . ALA A 1 83 ? 3.892 -3.697 12.904 1.00 81.19 83 ALA A C 1
ATOM 653 O O . ALA A 1 83 ? 3.870 -4.911 13.096 1.00 81.19 83 ALA A O 1
ATOM 654 N N . PRO A 1 84 ? 2.998 -2.892 13.508 1.00 87.62 84 PRO A N 1
ATOM 655 C CA . PRO A 1 84 ? 1.971 -3.416 14.414 1.00 87.62 84 PRO A CA 1
ATOM 656 C C . PRO A 1 84 ? 0.806 -4.097 13.678 1.00 87.62 84 PRO A C 1
ATOM 658 O O . PRO A 1 84 ? 0.120 -4.936 14.261 1.00 87.62 84 PRO A O 1
ATOM 661 N N . VAL A 1 85 ? 0.570 -3.744 12.411 1.00 93.50 85 VAL A N 1
ATOM 662 C CA . VAL A 1 85 ? -0.474 -4.334 11.559 1.00 93.50 85 VAL A CA 1
ATOM 663 C C . VAL A 1 85 ? 0.026 -4.491 10.130 1.00 93.50 85 VAL A C 1
ATOM 665 O O . VAL A 1 85 ? 0.903 -3.748 9.680 1.00 93.50 85 VAL A O 1
ATOM 668 N N . GLY A 1 86 ? -0.569 -5.435 9.412 1.00 94.44 86 GLY A N 1
ATOM 669 C CA . GLY A 1 86 ? -0.328 -5.657 7.994 1.00 94.44 86 GLY A CA 1
ATOM 670 C C . GLY A 1 86 ? -1.616 -5.935 7.234 1.00 94.44 86 GLY A C 1
ATOM 671 O O . GLY A 1 86 ? -2.659 -6.196 7.833 1.00 94.44 86 GLY A O 1
ATOM 672 N N . VAL A 1 87 ? -1.529 -5.852 5.912 1.00 96.19 87 VAL A N 1
ATOM 673 C CA . VAL A 1 87 ? -2.609 -6.197 4.986 1.00 96.19 87 VAL A CA 1
ATOM 674 C C . VAL A 1 87 ? -2.207 -7.455 4.234 1.00 96.19 87 VAL A C 1
ATOM 676 O O . VAL A 1 87 ? -1.093 -7.521 3.708 1.00 96.19 87 VAL A O 1
ATOM 679 N N . ILE A 1 88 ? -3.094 -8.447 4.197 1.00 95.62 88 ILE A N 1
ATOM 680 C CA . ILE A 1 88 ? -2.888 -9.672 3.420 1.00 95.62 88 ILE A CA 1
ATOM 681 C C . ILE A 1 88 ? -2.911 -9.305 1.938 1.00 95.62 88 ILE A C 1
ATOM 683 O O . ILE A 1 88 ? -3.837 -8.642 1.472 1.00 95.62 88 ILE A O 1
ATOM 687 N N . THR A 1 89 ? -1.887 -9.719 1.203 1.00 96.06 89 THR A N 1
ATOM 688 C CA . THR A 1 89 ? -1.756 -9.441 -0.233 1.00 96.06 89 THR A CA 1
ATOM 689 C C . THR A 1 89 ? -1.857 -10.740 -1.033 1.00 96.06 89 THR A C 1
ATOM 691 O O . THR A 1 89 ? -2.018 -11.810 -0.445 1.00 96.06 89 THR A O 1
ATOM 694 N N . GLY A 1 90 ? -1.763 -10.679 -2.362 1.00 94.88 90 GLY A N 1
ATOM 695 C CA . GLY A 1 90 ? -1.753 -11.886 -3.194 1.00 94.88 90 GLY A CA 1
ATOM 696 C C . GLY A 1 90 ? -0.559 -12.803 -2.918 1.00 94.88 90 GLY A C 1
ATOM 697 O O . GLY A 1 90 ? -0.663 -14.013 -3.110 1.00 94.88 90 GLY A O 1
ATOM 698 N N . ASP A 1 91 ? 0.551 -12.241 -2.431 1.00 93.88 91 ASP A N 1
ATOM 699 C CA . ASP A 1 91 ? 1.711 -12.990 -1.947 1.00 93.88 91 ASP A CA 1
ATOM 700 C C . ASP A 1 91 ? 2.469 -12.189 -0.876 1.00 93.88 91 ASP A C 1
ATOM 702 O O . ASP A 1 91 ? 3.020 -11.118 -1.147 1.00 93.88 91 ASP A O 1
ATOM 706 N N . GLY A 1 92 ? 2.482 -12.712 0.351 1.00 93.56 92 GLY A N 1
ATOM 707 C CA . GLY A 1 92 ? 3.050 -12.051 1.525 1.00 93.56 92 GLY A CA 1
ATOM 708 C C . GLY A 1 92 ? 2.113 -11.032 2.180 1.00 93.56 92 GLY A C 1
ATOM 709 O O . GLY A 1 92 ? 0.922 -10.927 1.864 1.00 93.56 92 GLY A O 1
ATOM 710 N N . ILE A 1 93 ? 2.664 -10.256 3.113 1.00 94.81 93 ILE A N 1
ATOM 711 C CA . ILE A 1 93 ? 1.925 -9.264 3.901 1.00 94.81 93 ILE A CA 1
ATOM 712 C C . ILE A 1 93 ? 2.578 -7.890 3.753 1.00 94.81 93 ILE A C 1
ATOM 714 O O . ILE A 1 93 ? 3.787 -7.732 3.934 1.00 94.81 93 ILE A O 1
ATOM 718 N N . LEU A 1 94 ? 1.769 -6.864 3.477 1.00 96.31 94 LEU A N 1
ATOM 719 C CA . LEU A 1 94 ? 2.232 -5.480 3.483 1.00 96.31 94 LEU A CA 1
ATOM 720 C C . LEU A 1 94 ? 2.050 -4.885 4.884 1.00 96.31 94 LEU A C 1
ATOM 722 O O . LEU A 1 94 ? 0.944 -4.511 5.275 1.00 96.31 94 LEU A O 1
ATOM 726 N N . GLY A 1 95 ? 3.136 -4.789 5.648 1.00 95.81 95 GLY A N 1
ATOM 727 C CA . GLY A 1 95 ? 3.149 -4.146 6.960 1.00 95.81 95 GLY A CA 1
ATOM 728 C C . GLY A 1 95 ? 3.028 -2.630 6.830 1.00 95.81 95 GLY A C 1
ATOM 729 O O . GLY A 1 95 ? 3.837 -1.994 6.154 1.00 95.81 95 GLY A O 1
ATOM 730 N N . LEU A 1 96 ? 2.036 -2.029 7.485 1.00 96.50 96 LEU A N 1
ATOM 731 C CA . LEU A 1 96 ? 1.807 -0.584 7.424 1.00 96.50 96 LEU A CA 1
ATOM 732 C C . LEU A 1 96 ? 2.629 0.123 8.505 1.00 96.50 96 LEU A C 1
ATOM 734 O O . LEU A 1 96 ? 2.631 -0.304 9.655 1.00 96.50 96 LEU A O 1
ATOM 738 N N . LEU A 1 97 ? 3.299 1.226 8.163 1.00 96.06 97 LEU A N 1
ATOM 739 C CA . LEU A 1 97 ? 4.075 2.032 9.118 1.00 96.06 97 LEU A CA 1
ATOM 740 C C . LEU A 1 97 ? 3.462 3.410 9.333 1.00 96.06 97 LEU A C 1
ATOM 742 O O . LEU A 1 97 ? 3.303 3.853 10.474 1.00 96.06 97 LEU A O 1
ATOM 746 N N . ARG A 1 98 ? 3.113 4.094 8.240 1.00 97.31 98 ARG A N 1
ATOM 747 C CA . ARG A 1 98 ? 2.524 5.437 8.262 1.00 97.31 98 ARG A CA 1
ATOM 748 C C . ARG A 1 98 ? 1.410 5.537 7.241 1.00 97.31 98 ARG A C 1
ATOM 750 O O . ARG A 1 98 ? 1.554 5.083 6.106 1.00 97.31 98 ARG A O 1
ATOM 757 N N . VAL A 1 99 ? 0.313 6.150 7.660 1.00 97.81 99 VAL A N 1
ATOM 758 C CA . VAL A 1 99 ? -0.897 6.294 6.855 1.00 97.81 99 VAL A CA 1
ATOM 759 C C . VAL A 1 99 ? -1.467 7.697 6.989 1.00 97.81 99 VAL A C 1
ATOM 761 O O . VAL A 1 99 ? -1.195 8.413 7.955 1.00 97.81 99 VAL A O 1
ATOM 764 N N . GLN A 1 100 ? -2.293 8.086 6.025 1.00 97.81 100 GLN A N 1
ATOM 765 C CA . GLN A 1 100 ? -3.070 9.316 6.083 1.00 97.81 100 GLN A CA 1
ATOM 766 C C . GLN A 1 100 ? -4.513 9.025 5.679 1.00 97.81 100 GLN A C 1
ATOM 768 O O . GLN A 1 100 ? -4.796 8.753 4.515 1.00 97.81 100 GLN A O 1
ATOM 773 N N . LEU A 1 101 ? -5.431 9.118 6.640 1.00 97.44 101 LEU A N 1
ATOM 774 C CA . LEU A 1 101 ? -6.862 9.084 6.352 1.00 97.44 101 LEU A CA 1
ATOM 775 C C . LEU A 1 101 ? -7.309 10.415 5.740 1.00 97.44 101 LEU A C 1
ATOM 777 O O . LEU A 1 101 ? -6.790 11.478 6.089 1.00 97.44 101 LEU A O 1
ATOM 781 N N . GLU A 1 102 ? -8.301 10.356 4.862 1.00 96.25 102 GLU A N 1
ATOM 782 C CA . GLU A 1 102 ? -8.941 11.512 4.246 1.00 96.25 102 GLU A CA 1
ATOM 783 C C . GLU A 1 102 ? -9.257 12.624 5.265 1.00 96.25 102 GLU A C 1
ATOM 785 O O . GLU A 1 102 ? -9.844 12.392 6.326 1.00 96.25 102 GLU A O 1
ATOM 790 N N . GLY A 1 103 ? -8.817 13.849 4.959 1.00 94.94 103 GLY A N 1
ATOM 791 C CA . GLY A 1 103 ? -9.010 15.019 5.821 1.00 94.94 103 GLY A CA 1
ATOM 792 C C . GLY A 1 103 ? -8.188 15.025 7.119 1.00 94.94 103 GLY A C 1
ATOM 793 O O . GLY A 1 103 ? -8.374 15.916 7.951 1.00 94.94 103 GLY A O 1
ATOM 794 N N . LYS A 1 104 ? -7.281 14.062 7.329 1.00 95.81 104 LYS A N 1
ATOM 795 C CA . LYS A 1 104 ? -6.381 14.000 8.492 1.00 95.81 104 LYS A CA 1
ATOM 796 C C . LYS A 1 104 ? -4.929 14.258 8.094 1.00 95.81 104 LYS A C 1
ATOM 798 O O . LYS A 1 104 ? -4.554 14.230 6.922 1.00 95.81 104 LYS A O 1
ATOM 803 N N . LYS A 1 105 ? -4.097 14.532 9.099 1.00 96.81 105 LYS A N 1
ATOM 804 C CA . LYS A 1 105 ? -2.642 14.538 8.931 1.00 96.81 105 LYS A CA 1
ATOM 805 C C . LYS A 1 105 ? -2.135 13.103 8.828 1.00 96.81 105 LYS A C 1
ATOM 807 O O . LYS A 1 105 ? -2.740 12.191 9.389 1.00 96.81 105 LYS A O 1
ATOM 812 N N . GLU A 1 106 ? -1.027 12.936 8.124 1.00 96.88 106 GLU A N 1
ATOM 813 C CA . GLU A 1 106 ? -0.241 11.710 8.179 1.00 96.88 106 GLU A CA 1
ATOM 814 C C . GLU A 1 106 ? 0.163 11.397 9.626 1.00 96.88 106 GLU A C 1
ATOM 816 O O . GLU A 1 106 ? 0.523 12.299 10.386 1.00 96.88 106 GLU A O 1
ATOM 821 N N . MET A 1 107 ? 0.108 10.120 9.996 1.00 97.12 107 MET A N 1
ATOM 822 C CA . MET A 1 107 ? 0.491 9.639 11.320 1.00 97.12 107 MET A CA 1
ATOM 823 C C . MET A 1 107 ? 1.065 8.225 11.252 1.00 97.12 107 MET A C 1
ATOM 825 O O . MET A 1 107 ? 0.862 7.499 10.274 1.00 97.12 107 MET A O 1
ATOM 829 N N . ALA A 1 108 ? 1.769 7.814 12.308 1.00 96.31 108 ALA A N 1
ATOM 830 C CA . ALA A 1 108 ? 2.187 6.424 12.434 1.00 96.31 108 ALA A CA 1
ATOM 831 C C . ALA A 1 108 ? 0.968 5.520 12.664 1.00 96.31 108 ALA A C 1
ATOM 833 O O . ALA A 1 108 ? 0.005 5.898 13.337 1.00 96.31 108 ALA A O 1
ATOM 834 N N . ILE A 1 109 ? 1.017 4.300 12.131 1.00 95.56 109 ILE A N 1
ATOM 835 C CA . ILE A 1 109 ? -0.119 3.376 12.175 1.00 95.56 109 ILE A CA 1
ATOM 836 C C . ILE A 1 109 ? -0.522 3.028 13.618 1.00 95.56 109 ILE A C 1
ATOM 838 O O . ILE A 1 109 ? -1.699 2.881 13.923 1.00 95.56 109 ILE A O 1
ATOM 842 N N . ALA A 1 110 ? 0.440 2.994 14.546 1.00 92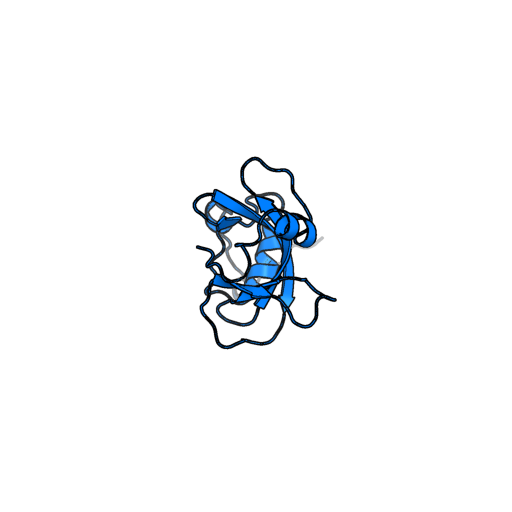.69 110 ALA A N 1
ATOM 843 C CA . ALA A 1 110 ? 0.174 2.754 15.960 1.00 92.69 110 ALA A CA 1
ATOM 844 C C . ALA A 1 110 ? -0.686 3.865 16.583 1.00 92.69 110 ALA A C 1
ATOM 846 O O . ALA A 1 110 ? -1.436 3.612 17.521 1.00 92.69 110 ALA A O 1
ATOM 847 N N . GLU A 1 111 ? -0.585 5.099 16.081 1.00 94.12 111 GLU A N 1
ATOM 848 C CA . GLU A 1 111 ? -1.418 6.218 16.529 1.00 94.12 111 GLU A CA 1
ATOM 849 C C . GLU A 1 111 ? -2.802 6.168 15.908 1.00 94.12 111 GLU A C 1
ATOM 851 O O . GLU A 1 111 ? -3.796 6.367 16.606 1.00 94.12 111 GLU A O 1
ATOM 856 N N . PHE A 1 112 ? -2.856 5.829 14.622 1.00 95.56 112 PHE A N 1
ATOM 857 C CA . PHE A 1 112 ? -4.096 5.618 13.892 1.00 95.56 112 PHE A CA 1
ATOM 858 C C . PHE A 1 112 ? -4.990 4.574 14.585 1.00 95.56 112 PHE A C 1
ATOM 860 O O . PHE A 1 112 ? -6.161 4.841 14.853 1.00 95.56 112 PHE A O 1
ATOM 867 N N . LEU A 1 113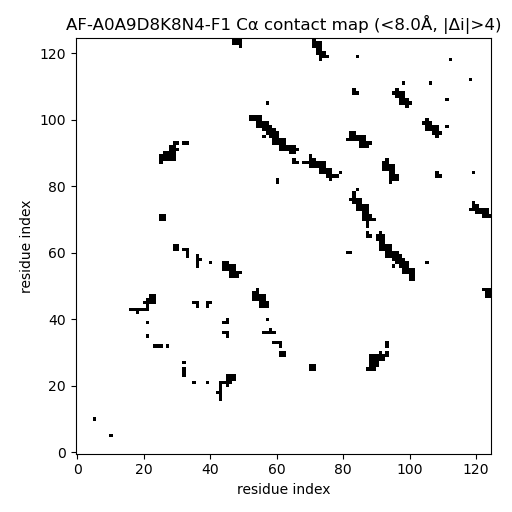 ? -4.412 3.440 14.999 1.00 93.69 113 LEU A N 1
ATOM 868 C CA . LEU A 1 113 ? -5.115 2.351 15.693 1.00 93.69 113 LEU A CA 1
ATOM 869 C C . LEU A 1 113 ? -5.704 2.749 17.054 1.00 93.69 113 LEU A C 1
ATOM 871 O O . LEU A 1 113 ? -6.715 2.188 17.472 1.00 93.69 113 LEU A O 1
ATOM 875 N N . ARG A 1 114 ? -5.121 3.734 17.755 1.00 91.75 114 ARG A N 1
ATOM 876 C CA . ARG A 1 114 ? -5.682 4.219 19.033 1.00 91.75 114 ARG A CA 1
ATOM 877 C C . ARG A 1 114 ? -7.036 4.903 18.840 1.00 91.75 114 ARG A C 1
ATOM 879 O O . ARG A 1 114 ? -7.857 4.872 19.754 1.00 91.75 114 ARG A O 1
ATOM 886 N N . GLY A 1 115 ? -7.248 5.518 17.675 1.00 88.88 115 GLY A N 1
ATOM 887 C CA . GLY A 1 115 ? -8.497 6.184 17.308 1.00 88.88 115 GLY A CA 1
ATOM 888 C C . GLY A 1 115 ? -9.446 5.336 16.458 1.00 88.88 115 GLY A C 1
ATOM 889 O O . GLY A 1 115 ? -10.625 5.660 16.412 1.00 88.88 115 GLY A O 1
ATOM 890 N N . GLN A 1 116 ? -8.949 4.279 15.804 1.00 90.25 116 GLN A N 1
ATOM 891 C CA . GLN A 1 116 ? -9.690 3.460 14.836 1.00 90.25 116 GLN A CA 1
ATOM 892 C C . GLN A 1 116 ? -9.596 1.969 15.182 1.00 90.25 116 GLN A C 1
ATOM 894 O O . GLN A 1 116 ? -8.835 1.214 14.576 1.00 90.25 116 GLN A O 1
ATOM 899 N N . ARG A 1 117 ? -10.353 1.542 16.199 1.00 84.06 117 ARG A N 1
ATOM 900 C CA . ARG A 1 117 ? -10.291 0.164 16.722 1.00 84.06 117 ARG A CA 1
ATOM 901 C C . ARG A 1 117 ? -10.805 -0.883 15.733 1.00 84.06 117 ARG A C 1
ATOM 903 O O . ARG A 1 117 ? -10.292 -1.995 15.735 1.00 84.06 117 ARG A O 1
ATOM 910 N N . ASP A 1 118 ? -11.733 -0.495 14.863 1.00 92.44 118 ASP A N 1
ATOM 911 C CA . ASP A 1 118 ? -12.346 -1.375 13.860 1.00 92.44 118 ASP A CA 1
ATOM 912 C C . ASP A 1 118 ? -11.473 -1.562 12.607 1.00 92.44 118 ASP A C 1
ATOM 914 O O . ASP A 1 118 ? -11.859 -2.250 11.667 1.00 92.44 118 ASP A O 1
ATOM 918 N N . PHE A 1 119 ? -10.275 -0.964 12.571 1.00 95.75 119 PHE A N 1
ATOM 919 C CA . PHE A 1 119 ? -9.365 -1.121 11.440 1.00 95.75 119 PHE A CA 1
ATOM 920 C C . PHE A 1 119 ? -8.810 -2.546 11.333 1.00 95.75 119 PHE A C 1
ATOM 922 O O . PHE A 1 119 ? -8.751 -3.105 10.240 1.00 95.75 119 PHE A O 1
ATOM 929 N N . ILE A 1 120 ? -8.419 -3.159 12.455 1.00 94.56 120 ILE A N 1
ATOM 930 C CA . ILE A 1 120 ? -7.924 -4.542 12.463 1.00 94.56 120 ILE A CA 1
ATOM 931 C C . ILE A 1 120 ? -9.099 -5.490 12.226 1.00 94.56 120 ILE A C 1
ATOM 933 O O . ILE A 1 120 ? -10.112 -5.416 12.913 1.00 94.56 120 ILE A O 1
ATOM 937 N N . GLY A 1 121 ? -8.946 -6.409 11.275 1.00 94.12 121 GLY A N 1
ATOM 938 C CA . GLY A 1 121 ? -9.993 -7.337 10.856 1.00 94.12 121 GLY A CA 1
ATOM 939 C C . GLY A 1 121 ? -10.902 -6.796 9.752 1.00 94.12 121 GLY A C 1
ATOM 940 O O . GLY A 1 121 ? -11.651 -7.588 9.181 1.00 94.12 121 GLY A O 1
ATOM 941 N N . SER A 1 122 ? -10.817 -5.499 9.427 1.00 96.25 122 SER A N 1
ATOM 942 C CA . SER A 1 122 ? -11.532 -4.910 8.291 1.00 96.25 122 SER A CA 1
ATOM 943 C C . SER A 1 122 ? -10.916 -5.315 6.951 1.00 96.25 122 SER A C 1
ATOM 945 O O . SER A 1 122 ? -9.761 -5.744 6.891 1.00 96.25 122 SER A O 1
ATOM 947 N N . SER A 1 123 ? -11.692 -5.158 5.880 1.00 96.12 123 SER A N 1
ATOM 948 C CA . SER A 1 123 ? -11.228 -5.343 4.505 1.00 96.12 123 SER A CA 1
ATOM 949 C C . SER A 1 123 ? -11.025 -3.989 3.839 1.00 96.12 123 SER A C 1
ATOM 951 O O . SER A 1 123 ? -11.877 -3.100 3.925 1.00 96.12 123 SER A O 1
ATOM 953 N N . LEU A 1 124 ? -9.882 -3.848 3.182 1.00 96.31 124 LEU A N 1
ATOM 954 C CA . LEU A 1 124 ? -9.534 -2.702 2.360 1.00 96.31 124 LEU A CA 1
ATOM 955 C C . LEU A 1 124 ? -9.921 -2.999 0.915 1.00 96.31 124 LEU A C 1
ATOM 957 O O . LEU A 1 124 ? -9.720 -4.117 0.440 1.00 96.31 124 LEU A O 1
ATOM 961 N N . ALA A 1 125 ? -10.500 -2.000 0.254 1.00 88.19 125 ALA A N 1
ATOM 962 C CA . ALA A 1 125 ? -10.839 -2.084 -1.164 1.00 88.19 125 ALA A CA 1
ATOM 963 C C . ALA A 1 125 ? -9.671 -1.634 -2.041 1.00 88.19 125 ALA A C 1
ATOM 965 O O . ALA A 1 125 ? -8.960 -0.673 -1.642 1.00 88.19 125 ALA A O 1
#

Foldseek 3Di:
DDDDDDDPVPDDDDDPDDLCLQEDDQLDALVVSQVSQVVQVPPPFHWWDDPNWIKGQNHKDWAADQDPDDRQAKAADPDPPRARIWGHGSGGTIGGAWMDTPPGDIDGVVVVCVVCVVRHGDGID

Nearest PDB structures (foldseek):
  2fmt-assembly2_B  TM=9.138E-01  e=8.072E-12  Escherichia coli
  1fmt-assembly2_B  TM=8.997E-01  e=2.909E-11  Escherichia coli
  3r8x-assembly1_A  TM=8.926E-01  e=5.694E-11  Yersinia pestis
  5uai-assembly1_A  TM=8.918E-01  e=5.039E-11  Pseudomonas aeruginosa PAO1
  4iqf-assembly2_B  TM=8.687E-01  e=6.158E-10  Bacillus anthracis

Radius of gyration: 17.06 Å; Cα contacts (8 Å, |Δi|>4): 240; chains: 1; bounding box: 49×33×50 Å

Sequence (125 aa):
MTPQPQDESRASYTKQIAKEDGEMDWQLSAVELWRRVRAFDPWPGCYTRWEGKLLKIIQAVSLDGGEAGEVGKVMALLQPSSAPVGVITGDGILGLLRVQLEGKKEMAIAEFLRGQRDFIGSSLA

Solvent-accessible surface area (backbone atoms only — not comparable to full-atom values): 6982 Å² total; per-residue (Å²): 137,80,91,75,83,82,63,71,93,75,63,81,88,82,76,84,89,50,66,73,73,16,51,55,63,36,72,42,34,11,62,57,52,41,48,45,32,60,71,20,56,83,62,62,27,22,30,35,31,49,96,88,37,49,31,32,46,66,38,63,43,58,39,86,60,70,74,94,73,58,65,23,27,26,38,76,40,94,62,49,91,82,22,59,32,27,29,33,25,58,43,16,22,33,23,43,45,26,34,24,47,67,97,52,71,72,43,47,41,77,60,50,46,76,78,39,73,71,52,59,70,32,68,45,82

Secondary structure (DSSP, 8-state):
-------GGG----PPP-SGGGB--TTSBHHHHHHHHHHTTTTT-EEEEETTEEEEEEEEEEE----SS-TTBEEE-S-TTT-SEEEE-SBSEEEEEEEEETTS--EEHHHHHHH-GGGTT-B--

pLDDT: mean 92.82, std 8.31, range [60.09, 98.44]

Mean predicted aligned error: 4.53 Å